Protein AF-A0A5A7S6U8-F1 (afdb_monomer)

Radius of gyration: 17.17 Å; Cα contacts (8 Å, |Δi|>4): 96; chains: 1; bounding box: 52×46×33 Å

Mean predicted aligned error: 6.45 Å

Foldseek 3Di:
DDPVLVVLVVLLVVLVVVLVVCQAVVHDDDDDVVSLVSNLVSLCVCLPPPRCQNDVVHVADHAADDDPPDDSSCSSQRSRPHHSPDHDDPPPPPPDDDDD

Secondary structure (DSSP, 8-state):
--HHHHHHHHHHHHHHHHHHHHHHTTPPP---HHHHHHHHHHHHHHHSTT-TTTSTT-SSPPPPPP-TT--HHHHHHHHTT--TT---------------

Sequence (100 aa):
MSLERVVGIHLVDMIVHRWDLAAATGRTLVVPESLLEVALPIARVITLPGSPLNGPGGVYNPPLPDEQEQAPMEALLRLLGRDPRWAATQLVSARLPSSS

Organism: NCBI:txid2495913

Solvent-accessible surface area (backbone atoms only — not comparable to full-atom values): 6119 Å² total; per-residue (Å²): 135,56,69,71,56,54,53,50,51,50,51,41,51,51,57,50,50,52,42,54,52,20,36,63,68,76,44,91,78,86,76,64,63,74,55,46,67,58,29,44,63,50,51,53,63,49,47,35,92,85,24,74,42,38,38,96,90,25,85,39,46,63,58,47,83,87,63,88,90,59,51,70,68,44,51,50,34,15,49,52,40,37,66,77,82,60,66,61,78,81,79,77,76,76,77,75,80,82,87,124

Nearest PDB structures (foldseek):
  1rq0-assembly1_C  TM=3.182E-01  e=9.130E+00  Thermotoga maritima

Structure (mmCIF, N/CA/C/O backbone):
data_AF-A0A5A7S6U8-F1
#
_entry.id   AF-A0A5A7S6U8-F1
#
loop_
_atom_site.group_PDB
_atom_site.id
_atom_site.type_symbol
_atom_site.label_atom_id
_atom_site.label_alt_id
_atom_site.label_comp_id
_atom_site.label_asym_id
_atom_site.label_entity_id
_atom_site.label_seq_id
_atom_site.pdbx_PDB_ins_code
_atom_site.Cartn_x
_atom_site.Cartn_y
_atom_site.Cartn_z
_atom_site.occupancy
_atom_site.B_iso_or_equiv
_atom_site.auth_seq_id
_atom_site.auth_comp_id
_atom_site.auth_asym_id
_atom_site.auth_atom_id
_atom_site.pdbx_PDB_model_num
ATOM 1 N N . MET A 1 1 ? 3.398 -6.259 -20.528 1.00 81.19 1 MET A N 1
ATOM 2 C CA . MET A 1 1 ? 3.215 -6.701 -19.125 1.00 81.19 1 MET A CA 1
ATOM 3 C C . MET A 1 1 ? 2.555 -8.075 -19.154 1.00 81.19 1 MET A C 1
ATOM 5 O O . MET A 1 1 ? 1.637 -8.231 -19.947 1.00 81.19 1 MET A O 1
ATOM 9 N N . SER A 1 2 ? 3.044 -9.070 -18.404 1.00 93.81 2 SER A N 1
ATOM 10 C CA . SER A 1 2 ? 2.453 -10.424 -18.390 1.00 93.81 2 SER A CA 1
ATOM 11 C C . SER A 1 2 ? 1.153 -10.467 -17.577 1.00 93.81 2 SER A C 1
ATOM 13 O O . SER A 1 2 ? 0.946 -9.614 -16.712 1.00 93.81 2 SER A O 1
ATOM 15 N N . LEU A 1 3 ? 0.300 -11.470 -17.822 1.00 96.75 3 LEU A N 1
ATOM 16 C CA . LEU A 1 3 ? -0.943 -11.682 -17.064 1.00 96.75 3 LEU A CA 1
ATOM 17 C C . LEU A 1 3 ? -0.677 -11.812 -15.561 1.00 96.75 3 LEU A C 1
ATOM 19 O O . LEU A 1 3 ? -1.314 -11.134 -14.764 1.00 96.75 3 LEU A O 1
ATOM 23 N N . GLU A 1 4 ? 0.305 -12.628 -15.181 1.00 94.69 4 GLU A N 1
ATOM 24 C CA . GLU A 1 4 ? 0.709 -12.817 -13.783 1.00 94.69 4 GLU A CA 1
ATOM 25 C C . GLU A 1 4 ? 1.046 -11.485 -13.108 1.00 94.69 4 GLU A C 1
ATOM 27 O O . GLU A 1 4 ? 0.645 -11.233 -11.975 1.00 94.69 4 GLU A O 1
ATOM 32 N N . ARG A 1 5 ? 1.722 -10.585 -13.834 1.00 93.19 5 ARG A N 1
ATOM 33 C CA . ARG A 1 5 ? 2.071 -9.262 -13.318 1.00 93.19 5 ARG A CA 1
ATOM 34 C C . ARG A 1 5 ? 0.861 -8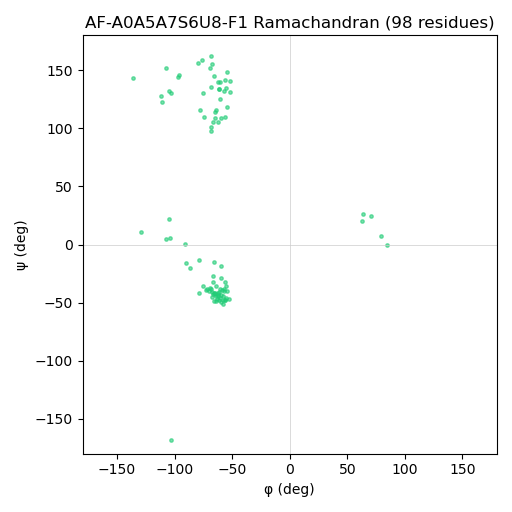.339 -13.209 1.00 93.19 5 ARG A C 1
ATOM 36 O O . ARG A 1 5 ? 0.771 -7.610 -12.230 1.00 93.19 5 ARG A O 1
ATOM 43 N N . VAL A 1 6 ? -0.070 -8.386 -14.165 1.00 96.12 6 VAL A N 1
ATOM 44 C CA . VAL A 1 6 ? -1.347 -7.652 -14.082 1.00 96.12 6 VAL A CA 1
ATOM 45 C C . VAL A 1 6 ? -2.129 -8.094 -12.845 1.00 96.12 6 VAL A C 1
ATOM 47 O O . VAL A 1 6 ? -2.558 -7.255 -12.062 1.00 96.12 6 VAL A O 1
ATOM 50 N N . VAL A 1 7 ? -2.273 -9.405 -12.643 1.00 97.62 7 VAL A N 1
ATOM 51 C CA . VAL A 1 7 ? -3.008 -9.973 -11.504 1.00 97.62 7 VAL A CA 1
ATOM 52 C C . VAL A 1 7 ? -2.317 -9.640 -10.182 1.00 97.62 7 VAL A C 1
ATOM 54 O O . VAL A 1 7 ? -2.984 -9.253 -9.227 1.00 97.62 7 VAL A O 1
ATOM 57 N N . GLY A 1 8 ? -0.986 -9.725 -10.133 1.00 97.00 8 GLY A N 1
ATOM 58 C CA . GLY A 1 8 ? -0.212 -9.362 -8.948 1.00 97.00 8 GLY A CA 1
ATOM 59 C C . GLY A 1 8 ? -0.356 -7.888 -8.563 1.00 97.00 8 GLY A C 1
ATOM 60 O O . GLY A 1 8 ? -0.560 -7.575 -7.393 1.00 97.00 8 GLY A O 1
ATOM 61 N N . ILE A 1 9 ? -0.303 -6.981 -9.542 1.00 96.56 9 ILE A N 1
ATOM 62 C CA . ILE A 1 9 ? -0.534 -5.546 -9.319 1.00 96.56 9 ILE A CA 1
ATOM 63 C C . ILE A 1 9 ? -1.973 -5.302 -8.857 1.00 96.56 9 ILE A C 1
ATOM 65 O O . ILE A 1 9 ? -2.195 -4.597 -7.879 1.00 96.56 9 ILE A O 1
ATOM 69 N N . HIS A 1 10 ? -2.946 -5.950 -9.497 1.00 97.44 10 HIS A N 1
ATOM 70 C CA . HIS A 1 10 ? -4.346 -5.824 -9.113 1.00 97.44 10 HIS A CA 1
ATOM 71 C C . HIS A 1 10 ? -4.605 -6.296 -7.672 1.00 97.44 10 HIS A C 1
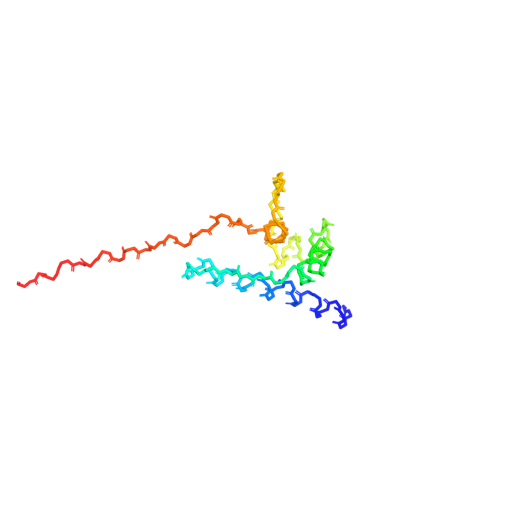ATOM 73 O O . HIS A 1 10 ? -5.367 -5.659 -6.949 1.00 97.44 10 HIS A O 1
ATOM 79 N N . LEU A 1 11 ? -3.947 -7.373 -7.222 1.00 98.00 11 LEU A N 1
ATOM 80 C CA . LEU A 1 11 ? -4.005 -7.820 -5.827 1.00 98.00 11 LEU A CA 1
ATOM 81 C C . LEU A 1 11 ? -3.529 -6.722 -4.865 1.00 98.00 11 LEU A C 1
ATOM 83 O O . LE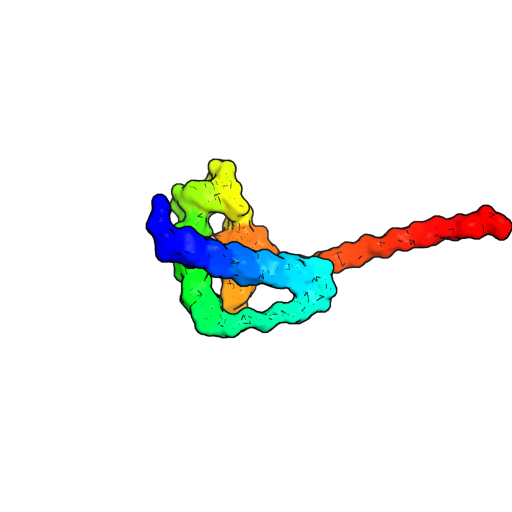U A 1 11 ? -4.214 -6.436 -3.882 1.00 98.00 11 LEU A O 1
ATOM 87 N N . VAL A 1 12 ? -2.381 -6.103 -5.160 1.00 98.25 12 VAL A N 1
ATOM 88 C CA . VAL A 1 12 ? -1.829 -4.990 -4.372 1.00 98.25 12 VAL A CA 1
ATOM 89 C C . VAL A 1 12 ? -2.830 -3.833 -4.306 1.00 98.25 12 VAL A C 1
ATOM 91 O O . VAL A 1 12 ? -3.185 -3.396 -3.209 1.00 98.25 12 VAL A O 1
ATOM 94 N N . ASP A 1 13 ? -3.349 -3.400 -5.457 1.00 97.38 13 ASP A N 1
ATOM 95 C CA . ASP A 1 13 ? -4.312 -2.298 -5.540 1.00 97.38 13 ASP A CA 1
ATOM 96 C C . ASP A 1 13 ? -5.587 -2.599 -4.741 1.00 97.38 13 ASP A C 1
ATOM 98 O O . ASP A 1 13 ? -6.077 -1.746 -4.004 1.00 97.38 13 ASP A O 1
ATOM 102 N N . MET A 1 14 ? -6.123 -3.821 -4.829 1.00 98.06 14 MET A N 1
ATOM 103 C CA . MET A 1 14 ? -7.350 -4.196 -4.119 1.00 98.06 14 MET A CA 1
ATOM 104 C C . MET A 1 14 ? -7.170 -4.252 -2.602 1.00 98.06 14 MET A C 1
ATOM 106 O O . MET A 1 14 ? -8.074 -3.840 -1.873 1.00 98.06 14 MET A O 1
ATOM 110 N N . ILE A 1 15 ? -6.025 -4.727 -2.100 1.00 98.25 15 ILE A N 1
ATOM 111 C CA . ILE A 1 15 ? -5.734 -4.696 -0.657 1.00 98.25 15 ILE A CA 1
ATOM 112 C C . ILE A 1 15 ? -5.740 -3.250 -0.159 1.00 98.25 15 ILE A C 1
ATOM 114 O O . ILE A 1 15 ? -6.377 -2.932 0.847 1.00 98.25 15 ILE A O 1
ATOM 118 N N . VAL A 1 16 ? -5.076 -2.369 -0.898 1.00 97.38 16 VAL A N 1
ATOM 119 C CA . VAL A 1 16 ? -4.909 -0.975 -0.509 1.00 97.38 16 VAL A CA 1
ATOM 120 C C . VAL A 1 16 ? -6.204 -0.176 -0.652 1.00 97.38 16 VAL A C 1
ATOM 122 O O . VAL A 1 16 ? -6.551 0.572 0.255 1.00 97.38 16 VAL A O 1
ATOM 125 N N . HIS A 1 17 ? -6.998 -0.400 -1.698 1.00 97.38 17 HIS A N 1
ATOM 126 C CA . HIS A 1 17 ? -8.314 0.232 -1.831 1.00 97.38 17 HIS A CA 1
ATOM 127 C C . HIS A 1 17 ? -9.317 -0.240 -0.778 1.00 97.38 17 HIS A C 1
ATOM 129 O O . HIS A 1 17 ? -10.152 0.541 -0.319 1.00 97.38 17 HIS A O 1
ATOM 135 N N . ARG A 1 18 ? -9.232 -1.501 -0.334 1.00 97.56 18 ARG A N 1
ATOM 136 C CA . ARG A 1 18 ? -10.016 -1.952 0.825 1.00 97.56 18 ARG A CA 1
ATOM 137 C C . ARG A 1 18 ? -9.605 -1.214 2.096 1.00 97.56 18 ARG A C 1
ATOM 139 O O . ARG A 1 18 ? -10.483 -0.915 2.903 1.00 97.56 18 ARG A O 1
ATOM 146 N N . TRP A 1 19 ? -8.319 -0.900 2.265 1.00 97.31 19 TRP A N 1
ATOM 147 C CA . TRP A 1 19 ? -7.860 -0.061 3.372 1.00 97.31 19 TRP A CA 1
ATOM 148 C C . TRP A 1 19 ? -8.350 1.378 3.236 1.00 97.31 19 TRP A C 1
ATOM 150 O O . TRP A 1 19 ? -8.909 1.889 4.201 1.00 97.31 19 TRP A O 1
ATOM 160 N N . ASP A 1 20 ? -8.254 1.980 2.044 1.00 96.50 20 ASP A N 1
ATOM 161 C CA . ASP A 1 20 ? -8.742 3.342 1.781 1.00 96.50 20 ASP A CA 1
ATOM 162 C C . ASP A 1 20 ? -10.220 3.470 2.224 1.00 96.50 20 ASP A C 1
ATOM 164 O O . ASP A 1 20 ? -10.590 4.379 2.970 1.00 96.50 20 ASP A O 1
ATOM 168 N N . LEU A 1 21 ? -11.067 2.502 1.847 1.00 96.38 21 LEU A N 1
ATOM 169 C CA . LEU A 1 21 ? -12.481 2.454 2.243 1.00 96.38 21 LEU A CA 1
ATOM 170 C C . LEU A 1 21 ? -12.685 2.228 3.746 1.00 96.38 21 LEU A C 1
ATOM 172 O O . LEU A 1 21 ? -13.566 2.844 4.352 1.00 96.38 21 LEU A O 1
ATOM 176 N N . ALA A 1 22 ? -11.913 1.327 4.353 1.00 95.62 22 ALA A N 1
ATOM 177 C CA . ALA A 1 22 ? -12.015 1.032 5.777 1.00 95.62 22 ALA A CA 1
ATOM 178 C C . ALA A 1 22 ? -11.636 2.260 6.617 1.00 95.62 22 ALA A C 1
ATOM 180 O O . ALA A 1 22 ? -12.421 2.683 7.466 1.00 95.62 22 ALA A O 1
ATOM 181 N N . ALA A 1 23 ? -10.510 2.901 6.302 1.00 94.75 23 ALA A N 1
ATOM 182 C CA . ALA A 1 23 ? -10.053 4.119 6.958 1.00 94.75 23 ALA A CA 1
ATOM 183 C C . ALA A 1 23 ? -11.048 5.276 6.766 1.00 94.75 23 ALA A C 1
ATOM 185 O O . ALA A 1 23 ? -11.383 5.974 7.724 1.00 94.75 23 ALA A O 1
ATOM 186 N N . ALA A 1 24 ? -11.603 5.437 5.557 1.00 94.81 24 ALA A N 1
ATOM 187 C CA . ALA A 1 24 ? -12.570 6.497 5.267 1.00 94.81 24 ALA A CA 1
ATOM 188 C C . ALA A 1 24 ? -13.902 6.321 6.014 1.00 94.81 24 ALA A C 1
ATOM 190 O O . ALA A 1 24 ? -14.600 7.295 6.286 1.00 94.81 24 ALA A O 1
ATOM 191 N N . THR A 1 25 ? -14.259 5.080 6.351 1.00 93.94 25 THR A N 1
ATOM 192 C CA . THR A 1 25 ? -15.510 4.741 7.046 1.00 93.94 25 THR A CA 1
ATOM 193 C C . THR A 1 25 ? -15.319 4.420 8.528 1.00 93.94 25 THR A C 1
ATOM 195 O O . THR A 1 25 ? -16.280 4.022 9.188 1.00 93.94 25 THR A O 1
ATOM 198 N N . GLY A 1 26 ? -14.104 4.585 9.064 1.00 92.19 26 GLY A N 1
ATOM 199 C CA . GLY A 1 26 ? -13.777 4.270 10.457 1.00 92.19 26 GLY A CA 1
ATOM 200 C C . GLY A 1 26 ? -13.926 2.785 10.809 1.00 92.19 26 GLY A C 1
ATOM 201 O O . GLY A 1 26 ? -14.214 2.450 11.956 1.00 92.19 26 GLY A O 1
ATOM 202 N N . ARG A 1 27 ? -13.789 1.886 9.828 1.00 92.12 27 ARG A N 1
ATOM 203 C CA . ARG A 1 27 ? -13.885 0.433 10.014 1.00 92.12 27 ARG A CA 1
ATOM 204 C C . ARG A 1 27 ? -12.503 -0.185 10.172 1.00 92.12 27 ARG A C 1
ATOM 206 O O . ARG A 1 27 ? -11.556 0.204 9.497 1.00 92.12 27 ARG A O 1
ATOM 213 N N . THR A 1 28 ? -12.418 -1.227 10.990 1.00 90.19 28 THR A N 1
ATOM 214 C CA . THR A 1 28 ? -11.220 -2.068 11.066 1.00 90.19 28 THR A CA 1
ATOM 215 C C . THR A 1 28 ? -11.143 -2.985 9.849 1.00 90.19 28 THR A C 1
ATOM 217 O O . THR A 1 28 ? -12.107 -3.684 9.527 1.00 90.19 28 THR A O 1
ATOM 220 N N . LEU A 1 29 ? -9.984 -3.017 9.192 1.00 93.56 29 LEU A N 1
ATOM 221 C CA . LEU A 1 29 ? -9.671 -3.984 8.145 1.00 93.56 29 LEU A CA 1
ATOM 222 C C . LEU A 1 29 ? -8.745 -5.066 8.702 1.00 93.56 29 LEU A C 1
ATOM 224 O O . LEU A 1 29 ? -7.704 -4.759 9.272 1.00 93.56 29 LEU A O 1
ATOM 228 N N . VAL A 1 30 ? -9.099 -6.328 8.467 1.00 93.06 30 VAL A N 1
ATOM 229 C CA . VAL A 1 30 ? -8.202 -7.469 8.674 1.00 93.06 30 VAL A CA 1
ATOM 230 C C . VAL A 1 30 ? -7.847 -8.043 7.307 1.00 93.06 30 VAL A C 1
ATOM 232 O O . VAL A 1 30 ? -8.732 -8.418 6.532 1.00 93.06 30 VAL A O 1
ATOM 235 N N . VAL A 1 31 ? -6.551 -8.093 7.009 1.00 95.62 31 VAL A N 1
ATOM 236 C CA . VAL A 1 31 ? -6.005 -8.723 5.803 1.00 95.62 31 VAL A CA 1
ATOM 237 C C . VAL A 1 31 ? -5.232 -9.969 6.237 1.00 95.62 31 VAL A C 1
ATOM 239 O O . VAL A 1 31 ? -4.392 -9.855 7.127 1.00 95.62 31 VAL A O 1
ATOM 242 N N . PRO A 1 32 ? -5.501 -11.149 5.650 1.00 96.31 32 PRO A N 1
ATOM 243 C CA . PRO A 1 32 ? -4.710 -12.345 5.916 1.00 96.31 32 PRO A CA 1
ATOM 244 C C . PRO A 1 32 ? -3.222 -12.111 5.645 1.00 96.31 32 PRO A C 1
ATOM 246 O O . PRO A 1 32 ? -2.860 -11.576 4.596 1.00 96.31 32 PRO A O 1
ATOM 249 N N . GLU A 1 33 ? -2.368 -12.557 6.563 1.00 95.25 33 GLU A N 1
ATOM 250 C CA . GLU A 1 33 ? -0.914 -12.381 6.473 1.00 95.25 33 GLU A CA 1
ATOM 251 C C . GLU A 1 33 ? -0.337 -12.982 5.187 1.00 95.25 33 GLU A C 1
ATOM 253 O O . GLU A 1 33 ? 0.439 -12.327 4.499 1.00 95.25 33 GLU A O 1
ATOM 258 N N . SER A 1 34 ? -0.833 -14.148 4.767 1.00 96.88 34 SER A N 1
ATOM 259 C CA . SER A 1 34 ? -0.415 -14.799 3.520 1.00 96.88 34 SER A CA 1
ATOM 260 C C . SER A 1 34 ? -0.655 -13.953 2.262 1.00 96.88 34 SER A C 1
ATOM 262 O O . SER A 1 34 ? 0.081 -14.072 1.285 1.00 96.88 34 SER A O 1
ATOM 264 N N . LEU A 1 35 ? -1.658 -13.065 2.257 1.00 97.50 35 LEU A N 1
ATOM 265 C CA . LEU A 1 35 ? -1.850 -12.125 1.148 1.00 97.50 35 LEU A CA 1
ATOM 266 C C . LEU A 1 35 ? -0.836 -10.981 1.197 1.00 97.50 35 LEU A C 1
ATOM 268 O O . LEU A 1 35 ? -0.384 -10.526 0.148 1.00 97.50 35 LEU A O 1
ATOM 272 N N . LEU A 1 36 ? -0.468 -10.525 2.396 1.00 97.94 36 LEU A N 1
ATOM 273 C CA . LEU A 1 36 ? 0.539 -9.479 2.587 1.00 97.94 36 LEU A CA 1
ATOM 274 C C . LEU A 1 36 ? 1.941 -9.988 2.229 1.00 97.94 36 LEU A C 1
ATOM 276 O O . LEU A 1 36 ? 2.699 -9.259 1.589 1.00 97.94 36 LEU A O 1
ATOM 280 N N . GLU A 1 37 ? 2.252 -11.247 2.547 1.00 97.38 37 GLU A N 1
ATOM 281 C CA . GLU A 1 37 ? 3.487 -11.930 2.140 1.00 97.38 37 GLU A CA 1
ATOM 282 C C . GLU A 1 37 ? 3.664 -11.950 0.614 1.00 97.38 37 GLU A C 1
ATOM 284 O O . GLU A 1 37 ? 4.770 -11.739 0.117 1.00 97.38 37 GLU A O 1
ATOM 289 N N . VAL A 1 38 ? 2.573 -12.139 -0.139 1.00 97.75 38 VAL A N 1
ATOM 290 C CA . VAL A 1 38 ? 2.584 -12.102 -1.612 1.00 97.75 38 VAL A CA 1
ATOM 291 C C . VAL A 1 38 ? 2.602 -10.666 -2.145 1.00 97.75 38 VAL A C 1
ATOM 293 O O . VAL A 1 38 ? 3.325 -10.365 -3.097 1.00 97.75 38 VAL A O 1
ATOM 296 N N . ALA A 1 39 ? 1.821 -9.763 -1.551 1.00 98.25 39 ALA A N 1
ATOM 297 C CA . ALA A 1 39 ? 1.657 -8.396 -2.039 1.00 98.25 39 ALA A CA 1
ATOM 298 C C . ALA A 1 39 ? 2.918 -7.539 -1.856 1.00 98.25 39 ALA A C 1
ATOM 300 O O . ALA A 1 39 ? 3.272 -6.763 -2.743 1.00 98.25 39 ALA A O 1
ATOM 301 N N . LEU A 1 40 ? 3.621 -7.678 -0.729 1.00 97.94 40 LEU A N 1
ATOM 302 C CA . LEU A 1 40 ? 4.759 -6.822 -0.388 1.00 97.94 40 LEU A CA 1
ATOM 303 C C . LEU A 1 40 ? 5.924 -6.895 -1.395 1.00 97.94 40 LEU A C 1
ATOM 305 O O . LEU A 1 40 ? 6.406 -5.837 -1.810 1.00 97.94 40 LEU A O 1
ATOM 309 N N . PRO A 1 41 ? 6.398 -8.079 -1.834 1.00 97.69 41 PRO A N 1
ATOM 310 C CA . PRO A 1 41 ? 7.413 -8.169 -2.883 1.00 97.69 41 PRO A CA 1
ATOM 311 C C . PRO A 1 41 ? 6.974 -7.516 -4.199 1.00 97.69 41 PRO A C 1
ATOM 313 O O . PRO A 1 41 ? 7.774 -6.842 -4.846 1.00 97.69 41 PRO A O 1
ATOM 316 N N . ILE A 1 42 ? 5.701 -7.671 -4.577 1.00 97.50 42 ILE A N 1
ATOM 317 C CA . ILE A 1 42 ? 5.147 -7.075 -5.800 1.00 97.50 42 ILE A CA 1
ATOM 318 C C . ILE A 1 42 ? 5.149 -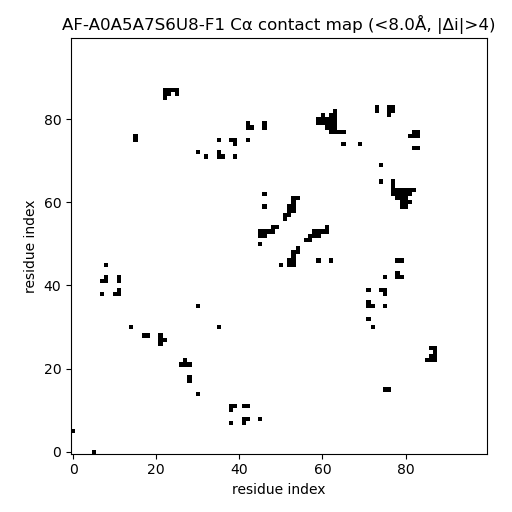5.551 -5.681 1.00 97.50 42 ILE A C 1
ATOM 320 O O . ILE A 1 42 ? 5.660 -4.877 -6.576 1.00 97.50 42 ILE A O 1
ATOM 324 N N . ALA A 1 43 ? 4.643 -5.022 -4.563 1.00 97.38 43 ALA A N 1
ATOM 325 C CA . ALA A 1 43 ? 4.624 -3.594 -4.272 1.00 97.38 43 ALA A CA 1
ATOM 326 C C . ALA A 1 43 ? 6.034 -2.997 -4.339 1.00 97.38 43 ALA A C 1
ATOM 328 O O . ALA A 1 43 ? 6.247 -2.030 -5.061 1.00 97.38 43 ALA A O 1
ATOM 329 N N . ARG A 1 44 ? 7.022 -3.634 -3.696 1.00 96.06 44 ARG A N 1
ATOM 330 C CA . ARG A 1 44 ? 8.425 -3.196 -3.760 1.00 96.06 44 ARG A CA 1
ATOM 331 C C . ARG A 1 44 ? 8.937 -3.096 -5.191 1.00 96.06 44 ARG A C 1
ATOM 333 O O . ARG A 1 44 ? 9.549 -2.097 -5.542 1.00 96.06 44 ARG A O 1
ATOM 340 N N . VAL A 1 45 ? 8.674 -4.101 -6.028 1.00 94.69 45 VAL A N 1
ATOM 341 C CA . VAL A 1 45 ? 9.127 -4.110 -7.428 1.00 94.69 45 VAL A CA 1
ATOM 342 C C . VAL A 1 45 ? 8.464 -3.002 -8.249 1.00 94.69 45 VAL A C 1
ATOM 344 O O . VAL A 1 45 ? 9.132 -2.375 -9.072 1.00 94.69 45 VAL A O 1
ATOM 347 N N . ILE A 1 46 ? 7.163 -2.761 -8.067 1.00 93.88 46 ILE A N 1
ATOM 348 C CA . ILE A 1 46 ? 6.442 -1.742 -8.844 1.00 93.88 46 ILE A CA 1
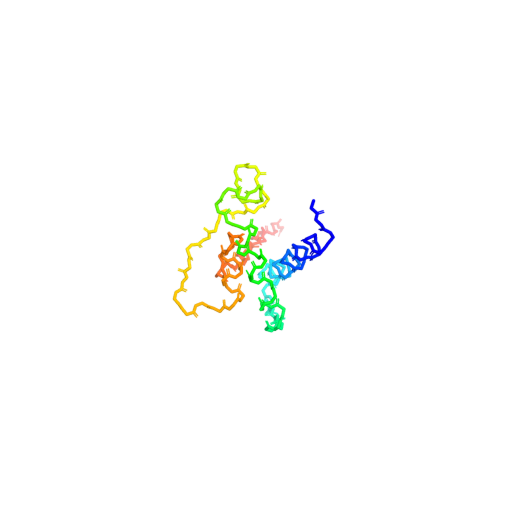ATOM 349 C C . ILE A 1 46 ? 6.683 -0.317 -8.348 1.00 93.88 46 ILE A C 1
ATOM 351 O O . ILE A 1 46 ? 6.387 0.620 -9.088 1.00 93.88 46 ILE A O 1
ATOM 355 N N . THR A 1 47 ? 7.264 -0.142 -7.160 1.00 93.56 47 THR A N 1
ATOM 356 C CA . THR A 1 47 ? 7.599 1.170 -6.590 1.00 93.56 47 THR A CA 1
ATOM 357 C C . THR A 1 47 ? 9.099 1.480 -6.576 1.00 93.56 47 THR A C 1
ATOM 359 O O . THR A 1 47 ? 9.487 2.551 -6.111 1.00 93.56 47 THR A O 1
ATOM 362 N N . LEU A 1 48 ? 9.954 0.621 -7.148 1.00 91.31 48 LEU A N 1
ATOM 363 C CA . LEU A 1 48 ? 11.384 0.918 -7.314 1.00 91.31 48 LEU A CA 1
ATOM 364 C C . LEU A 1 48 ? 11.620 2.248 -8.064 1.00 91.31 48 LEU A C 1
ATOM 366 O O . LEU A 1 48 ? 10.850 2.588 -8.972 1.00 91.31 48 LEU A O 1
ATOM 370 N N . PRO A 1 49 ? 12.719 2.970 -7.764 1.00 87.62 49 PRO A N 1
ATOM 371 C CA . PRO A 1 49 ? 13.134 4.128 -8.549 1.00 87.62 49 PRO A CA 1
ATOM 372 C C . PRO A 1 49 ? 13.230 3.795 -10.044 1.00 87.62 49 PRO A C 1
ATOM 374 O O . PRO A 1 49 ? 13.827 2.792 -10.432 1.00 87.62 49 PRO A O 1
ATOM 377 N N . GLY A 1 50 ? 12.627 4.636 -10.886 1.00 85.75 50 GLY A N 1
ATOM 378 C CA . GLY A 1 50 ? 12.562 4.418 -12.335 1.00 85.75 50 GLY A CA 1
ATOM 379 C C . GLY A 1 50 ? 11.414 3.515 -12.799 1.00 85.75 50 GLY A C 1
ATOM 380 O O . GLY A 1 50 ? 11.253 3.316 -14.002 1.00 85.75 50 GLY A O 1
ATOM 381 N N . SER A 1 51 ? 10.583 3.000 -11.886 1.00 90.56 51 SER A N 1
ATOM 382 C CA . SER A 1 51 ? 9.331 2.344 -12.266 1.00 90.56 51 SER A CA 1
ATOM 383 C C . SER A 1 51 ? 8.399 3.331 -12.984 1.00 90.56 51 SER A C 1
ATOM 385 O O . SER A 1 51 ? 8.165 4.428 -12.468 1.00 90.56 51 SER A O 1
ATOM 387 N N . PRO A 1 52 ? 7.777 2.943 -14.115 1.00 89.81 52 PRO A N 1
ATOM 388 C CA . PRO A 1 52 ? 6.781 3.780 -14.784 1.00 89.81 52 PRO A CA 1
ATOM 389 C C . PRO A 1 52 ? 5.513 3.981 -13.940 1.00 89.81 52 PRO A C 1
ATOM 391 O O . PRO A 1 52 ? 4.717 4.863 -14.237 1.00 89.81 52 PRO A O 1
ATOM 394 N N . LEU A 1 53 ? 5.313 3.173 -12.891 1.00 91.31 53 LEU A N 1
ATOM 395 C CA . LEU A 1 53 ? 4.148 3.263 -12.010 1.00 91.31 53 LEU A CA 1
ATOM 396 C C . LEU A 1 53 ? 4.360 4.210 -10.819 1.00 91.31 53 LEU A C 1
ATOM 398 O O . LEU A 1 53 ? 3.373 4.613 -10.219 1.00 91.31 53 LEU A O 1
ATOM 402 N N . ASN A 1 54 ? 5.604 4.589 -10.501 1.00 86.12 54 ASN A N 1
ATOM 403 C CA . ASN A 1 54 ? 5.959 5.399 -9.322 1.00 86.12 54 ASN A CA 1
ATOM 404 C C . ASN A 1 54 ? 6.846 6.624 -9.662 1.00 86.12 54 ASN A C 1
ATOM 406 O O . ASN A 1 54 ? 7.441 7.244 -8.784 1.00 86.12 54 ASN A O 1
ATOM 410 N N . GLY A 1 55 ? 6.997 6.941 -10.954 1.00 75.88 55 GLY A N 1
ATOM 411 C CA . GLY A 1 55 ? 7.767 8.082 -11.468 1.00 75.88 55 GLY A CA 1
ATOM 412 C C . GLY A 1 55 ? 6.887 9.260 -11.915 1.00 75.88 55 GLY A C 1
ATOM 413 O O . GLY A 1 55 ? 5.685 9.263 -11.656 1.00 75.88 55 GLY A O 1
ATOM 414 N N . PRO A 1 56 ? 7.445 10.267 -12.615 1.00 79.62 56 PRO A N 1
ATOM 415 C CA . PRO A 1 56 ? 6.663 11.368 -13.182 1.00 79.62 56 PRO A CA 1
ATOM 416 C C . PRO A 1 56 ? 5.531 10.854 -14.085 1.00 79.62 56 PRO A C 1
ATOM 418 O O . PRO A 1 56 ? 5.788 10.187 -15.085 1.00 79.62 56 PRO A O 1
ATOM 421 N N . GLY A 1 57 ? 4.280 11.152 -13.722 1.00 84.12 57 GLY A N 1
ATOM 422 C CA . GLY A 1 57 ? 3.091 10.638 -14.419 1.00 84.12 57 GLY A CA 1
ATOM 423 C C . GLY A 1 57 ? 2.702 9.195 -14.066 1.00 84.12 57 GLY A C 1
ATOM 424 O O . GLY A 1 57 ? 1.811 8.640 -14.705 1.00 84.12 57 GLY A O 1
ATOM 425 N N . GLY A 1 58 ? 3.355 8.589 -13.071 1.00 89.12 58 GLY A N 1
ATOM 426 C CA . GLY A 1 58 ? 2.989 7.296 -12.501 1.00 89.12 58 GLY A CA 1
ATOM 427 C C . GLY A 1 58 ? 1.670 7.347 -11.726 1.00 89.12 58 GLY A C 1
ATOM 428 O O . GLY A 1 58 ? 1.177 8.413 -11.360 1.00 89.12 58 GLY A O 1
ATOM 429 N N . VAL A 1 59 ? 1.089 6.170 -11.492 1.00 90.75 59 VAL A N 1
ATOM 430 C CA . VAL A 1 59 ? -0.214 6.014 -10.822 1.00 90.75 59 VAL A CA 1
ATOM 431 C C . VAL A 1 59 ? -0.103 5.958 -9.298 1.00 90.75 59 VAL A C 1
ATOM 433 O O . VAL A 1 59 ? -1.090 6.199 -8.606 1.00 90.75 59 VAL A O 1
ATOM 436 N N . TYR A 1 60 ? 1.079 5.635 -8.772 1.00 92.25 60 TYR A N 1
ATOM 437 C CA . TYR A 1 60 ? 1.343 5.590 -7.342 1.00 92.25 60 TYR A CA 1
ATOM 438 C C . TYR A 1 60 ? 1.982 6.883 -6.854 1.00 92.25 60 TYR A C 1
ATOM 440 O O . TYR A 1 60 ? 2.805 7.496 -7.535 1.00 92.25 60 TYR A O 1
ATOM 448 N N . ASN A 1 61 ? 1.597 7.270 -5.641 1.00 90.31 61 ASN A N 1
ATOM 449 C CA . ASN A 1 61 ? 2.255 8.347 -4.924 1.00 90.31 61 ASN A CA 1
ATOM 450 C C . ASN A 1 61 ? 3.663 7.908 -4.498 1.00 90.31 61 ASN A C 1
ATOM 452 O O . ASN A 1 61 ? 3.863 6.721 -4.221 1.00 90.31 61 ASN A O 1
ATOM 456 N N . PRO A 1 62 ? 4.605 8.860 -4.359 1.00 91.00 62 PRO A N 1
ATOM 457 C CA . PRO A 1 62 ? 5.937 8.566 -3.858 1.00 91.00 62 PRO A CA 1
ATOM 458 C C . PRO A 1 62 ? 5.898 7.788 -2.532 1.00 91.00 62 PRO A C 1
ATOM 460 O O . PRO A 1 62 ? 5.066 8.112 -1.675 1.00 91.00 62 PRO A O 1
ATOM 463 N N . PRO A 1 63 ? 6.798 6.809 -2.324 1.00 93.56 63 PRO A N 1
ATOM 464 C CA . PRO A 1 63 ? 6.838 6.043 -1.091 1.00 93.56 63 PRO A CA 1
ATOM 465 C C . PRO A 1 63 ? 7.109 6.953 0.106 1.00 93.56 63 PRO A C 1
ATOM 467 O O . PRO A 1 63 ? 7.941 7.861 0.037 1.00 93.56 63 PRO A O 1
ATOM 470 N N . LEU A 1 64 ? 6.427 6.686 1.216 1.00 94.44 64 LEU A N 1
ATOM 471 C CA . LEU A 1 64 ? 6.747 7.300 2.499 1.00 94.44 64 LEU A CA 1
ATOM 472 C C . LEU A 1 64 ? 7.948 6.587 3.139 1.00 94.44 64 LEU A C 1
ATOM 474 O O . LEU A 1 64 ? 8.180 5.414 2.841 1.00 94.44 64 LEU A O 1
ATOM 478 N N . PRO A 1 65 ? 8.697 7.256 4.037 1.00 93.81 65 PRO A N 1
ATOM 479 C CA . PRO A 1 65 ? 9.753 6.605 4.801 1.00 93.81 65 PRO A CA 1
ATOM 480 C C . PRO A 1 65 ? 9.223 5.401 5.582 1.00 93.81 65 PRO A C 1
ATOM 482 O O . PRO A 1 65 ? 8.119 5.458 6.141 1.00 93.81 65 PRO A O 1
ATOM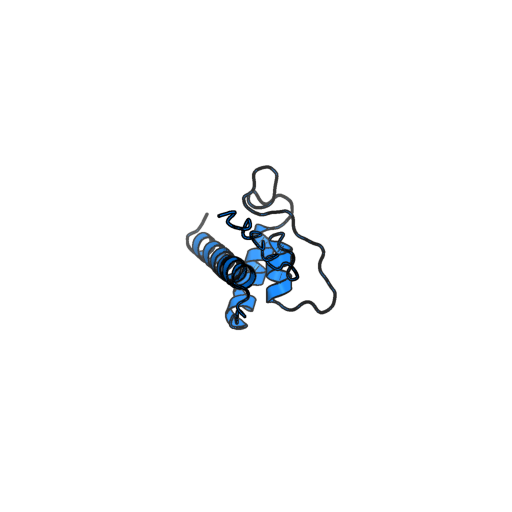 485 N N . ASP A 1 66 ? 10.035 4.348 5.633 1.00 89.94 66 ASP A N 1
ATOM 486 C CA . ASP A 1 66 ? 9.800 3.202 6.504 1.00 89.94 66 ASP A CA 1
ATOM 487 C C . ASP A 1 66 ? 9.919 3.615 7.976 1.00 89.94 66 ASP A C 1
ATOM 489 O O . ASP A 1 66 ? 10.755 4.444 8.348 1.00 89.94 66 ASP A O 1
ATOM 493 N N . GLU A 1 67 ? 9.093 3.001 8.816 1.00 90.75 67 GLU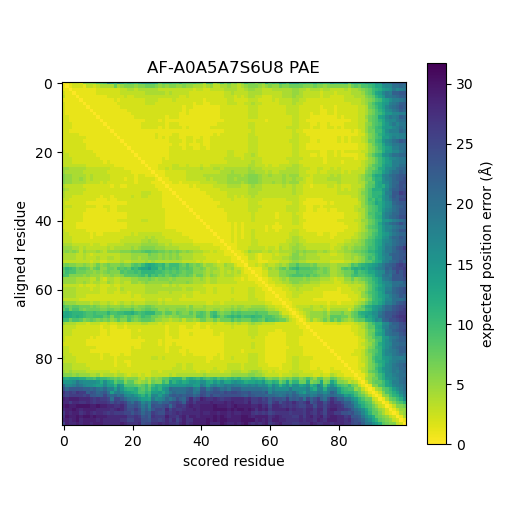 A N 1
ATOM 494 C CA . GLU A 1 67 ? 9.173 3.094 10.269 1.00 90.75 67 GLU A CA 1
ATOM 495 C C . GLU A 1 67 ? 9.690 1.782 10.865 1.00 90.75 67 GLU A C 1
ATOM 497 O O . GLU A 1 67 ? 9.539 0.689 10.310 1.00 90.75 67 GLU A O 1
ATOM 502 N N . GLN A 1 68 ? 10.347 1.901 12.015 1.00 85.44 68 GLN A N 1
ATOM 503 C CA . GLN A 1 68 ? 10.885 0.759 12.739 1.00 85.44 68 GLN A CA 1
ATOM 504 C C . GLN A 1 68 ? 9.727 -0.084 13.288 1.00 85.44 68 GLN A C 1
ATOM 506 O O . GLN A 1 68 ? 8.769 0.469 13.817 1.00 85.44 68 GLN A O 1
ATOM 511 N N . GLU A 1 69 ? 9.817 -1.409 13.149 1.00 84.44 69 GLU A N 1
ATOM 512 C CA . GLU A 1 69 ? 8.800 -2.364 13.636 1.00 84.44 69 GLU A CA 1
ATOM 513 C C . GLU A 1 69 ? 7.404 -2.220 12.991 1.00 84.44 69 GLU A C 1
ATOM 515 O O . GLU A 1 69 ? 6.419 -2.729 13.524 1.00 84.44 69 GLU A O 1
ATOM 520 N N .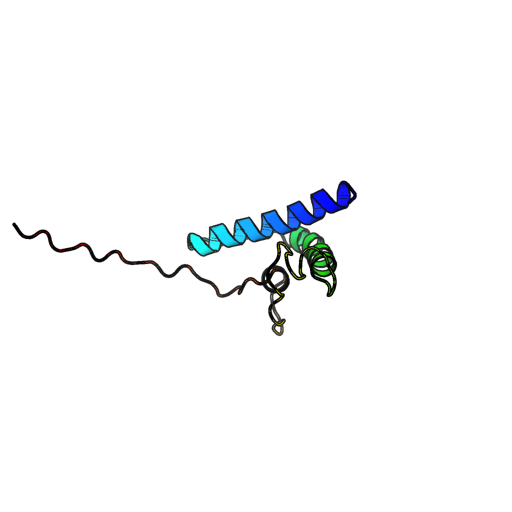 GLN A 1 70 ? 7.311 -1.585 11.815 1.00 89.50 70 GLN A N 1
ATOM 521 C CA . GLN A 1 70 ? 6.039 -1.417 11.107 1.00 89.50 70 GLN A CA 1
ATOM 522 C C . GLN A 1 70 ? 5.405 -2.756 10.700 1.00 89.50 70 GLN A C 1
ATOM 524 O O . GLN A 1 70 ? 6.078 -3.678 10.219 1.00 89.50 70 GLN A O 1
ATOM 529 N N . ALA A 1 71 ? 4.083 -2.848 10.840 1.00 93.31 71 ALA A N 1
ATOM 530 C CA . ALA A 1 71 ? 3.343 -4.043 10.448 1.00 93.31 71 ALA A CA 1
ATOM 531 C C . ALA A 1 71 ? 3.358 -4.230 8.911 1.00 93.31 71 ALA A C 1
ATOM 533 O O . ALA A 1 71 ? 3.445 -3.250 8.165 1.00 93.31 71 ALA A O 1
ATOM 534 N N . PRO A 1 72 ? 3.192 -5.460 8.381 1.00 95.69 72 PRO A N 1
ATOM 535 C CA . PRO A 1 72 ? 3.227 -5.710 6.934 1.00 95.69 72 PRO A CA 1
ATOM 536 C C . PRO A 1 72 ? 2.236 -4.863 6.116 1.00 95.69 72 PRO A C 1
ATOM 538 O O . PRO A 1 72 ? 2.558 -4.420 5.013 1.00 95.69 72 PRO A O 1
ATOM 541 N N . MET A 1 73 ? 1.045 -4.594 6.662 1.00 96.19 73 MET A N 1
ATOM 542 C CA . MET A 1 73 ? 0.063 -3.710 6.025 1.00 96.19 73 MET A CA 1
ATOM 543 C C . MET A 1 73 ? 0.544 -2.252 5.986 1.00 96.19 73 MET A C 1
ATOM 545 O O . MET A 1 73 ? 0.375 -1.579 4.975 1.00 96.19 73 MET A O 1
ATOM 549 N N . GLU A 1 74 ? 1.173 -1.765 7.055 1.00 96.25 74 GLU A N 1
ATOM 550 C CA . GLU A 1 74 ? 1.703 -0.398 7.126 1.00 96.25 74 GLU A CA 1
ATOM 551 C C . GLU A 1 74 ? 2.838 -0.197 6.122 1.00 96.25 74 GLU A C 1
ATOM 553 O O . GLU A 1 74 ? 2.840 0.789 5.386 1.00 96.25 74 GLU A O 1
ATOM 558 N N . ALA A 1 75 ? 3.738 -1.178 6.012 1.00 96.75 75 ALA A N 1
ATOM 559 C CA . ALA A 1 75 ? 4.787 -1.191 4.997 1.00 96.75 75 ALA A CA 1
ATOM 560 C C . ALA A 1 75 ? 4.205 -1.119 3.574 1.00 96.75 75 ALA A C 1
ATOM 562 O O . ALA A 1 75 ? 4.684 -0.356 2.735 1.00 96.75 75 ALA A O 1
ATOM 563 N N . LEU A 1 76 ? 3.145 -1.888 3.298 1.00 97.56 76 LEU A N 1
ATOM 564 C CA . LEU A 1 76 ? 2.478 -1.887 1.994 1.00 97.56 76 LEU A CA 1
ATOM 565 C C . LEU A 1 76 ? 1.874 -0.514 1.661 1.00 97.56 76 LEU A C 1
ATOM 567 O O . LEU A 1 76 ? 2.028 -0.026 0.542 1.00 97.56 76 LEU A O 1
ATOM 571 N N . LEU A 1 77 ? 1.212 0.119 2.631 1.00 97.00 77 LEU A N 1
ATOM 572 C CA . LEU A 1 77 ? 0.622 1.449 2.474 1.00 97.00 77 LEU A CA 1
ATOM 573 C C . LEU A 1 77 ? 1.690 2.510 2.208 1.00 97.00 77 LEU A C 1
ATOM 575 O O . LEU A 1 77 ? 1.560 3.282 1.254 1.00 97.00 77 LEU A O 1
ATOM 579 N N . ARG A 1 78 ? 2.770 2.501 2.995 1.00 96.81 78 ARG A N 1
ATOM 580 C CA . ARG A 1 78 ? 3.884 3.445 2.856 1.00 96.81 78 ARG A CA 1
ATOM 581 C C . ARG A 1 78 ? 4.572 3.322 1.506 1.00 96.81 78 ARG A C 1
ATOM 583 O O . ARG A 1 78 ? 4.825 4.350 0.883 1.00 96.81 78 ARG A O 1
ATOM 590 N N . LEU A 1 79 ? 4.778 2.101 1.000 1.00 96.44 79 LEU A N 1
ATOM 591 C CA . LEU A 1 79 ? 5.328 1.872 -0.344 1.00 96.44 79 LEU A CA 1
ATOM 592 C C . LEU A 1 79 ? 4.510 2.559 -1.443 1.00 96.44 79 LEU A C 1
ATOM 594 O O . LEU A 1 79 ? 5.079 2.983 -2.443 1.00 96.44 79 LEU A O 1
ATOM 598 N N . LEU A 1 80 ? 3.196 2.673 -1.250 1.00 95.94 80 LEU A N 1
ATOM 599 C CA . LEU A 1 80 ? 2.247 3.247 -2.207 1.00 95.94 80 LEU A CA 1
ATOM 600 C C . LEU A 1 80 ? 1.788 4.656 -1.792 1.00 95.94 80 LEU A C 1
ATOM 602 O O . LEU A 1 80 ? 0.709 5.107 -2.194 1.00 95.94 80 LEU A O 1
ATOM 606 N N . GLY A 1 81 ? 2.594 5.323 -0.960 1.00 94.44 81 GLY A N 1
ATOM 607 C CA . GLY A 1 81 ? 2.452 6.726 -0.580 1.00 94.44 81 GLY A CA 1
ATOM 608 C C . GLY A 1 81 ? 1.263 7.043 0.328 1.00 94.44 81 GLY A C 1
ATOM 609 O O . GLY A 1 81 ? 0.765 8.168 0.309 1.00 94.44 81 GLY A O 1
ATOM 610 N N . ARG A 1 82 ? 0.769 6.067 1.096 1.00 95.19 82 ARG A N 1
ATOM 611 C CA . ARG A 1 82 ? -0.329 6.240 2.061 1.00 95.19 82 ARG A CA 1
ATOM 612 C C . ARG A 1 82 ? 0.213 6.266 3.481 1.00 95.19 82 ARG A C 1
ATOM 614 O O . ARG A 1 82 ? 0.988 5.390 3.853 1.00 95.19 82 ARG A O 1
ATOM 621 N N . ASP A 1 83 ? -0.217 7.249 4.273 1.00 94.94 83 ASP A N 1
ATOM 622 C CA . ASP A 1 83 ? 0.085 7.297 5.709 1.00 94.94 83 ASP A CA 1
ATOM 623 C C . ASP A 1 83 ? -0.849 6.323 6.447 1.00 94.94 83 ASP A C 1
ATOM 625 O O . ASP A 1 83 ? -2.062 6.555 6.451 1.00 94.94 83 ASP A O 1
ATOM 629 N N . PRO A 1 84 ? -0.332 5.260 7.094 1.00 94.00 84 PRO A N 1
ATOM 630 C CA . PRO A 1 84 ? -1.160 4.302 7.828 1.00 94.00 84 PRO A CA 1
ATOM 631 C C . PRO A 1 84 ? -1.969 4.923 8.974 1.00 94.00 84 PRO A C 1
ATOM 633 O O . PRO A 1 84 ? -2.948 4.334 9.424 1.00 94.00 84 PRO A O 1
ATOM 636 N N . ARG A 1 85 ? -1.577 6.116 9.439 1.00 91.44 85 ARG A N 1
ATOM 637 C CA . ARG A 1 85 ? -2.248 6.862 10.513 1.00 91.44 85 ARG A CA 1
ATOM 638 C C . ARG A 1 85 ? -3.322 7.814 9.992 1.00 91.44 85 ARG A C 1
ATOM 640 O O . ARG A 1 85 ? -3.929 8.533 10.786 1.00 91.44 85 ARG A O 1
ATOM 647 N N . TRP A 1 86 ? -3.545 7.869 8.678 1.00 92.38 86 TRP A N 1
ATOM 648 C CA . TRP A 1 86 ? -4.612 8.684 8.114 1.00 92.38 86 TRP A CA 1
ATOM 649 C C . TRP A 1 86 ? -5.976 8.217 8.634 1.00 92.38 86 TRP A C 1
ATOM 651 O O . TRP A 1 86 ? -6.293 7.028 8.633 1.00 92.38 86 TRP A O 1
ATOM 661 N N . ALA A 1 87 ? -6.800 9.177 9.041 1.00 79.50 87 ALA A N 1
ATOM 662 C CA . ALA A 1 87 ? -8.181 8.955 9.429 1.00 79.50 87 ALA A CA 1
ATOM 663 C C . ALA A 1 87 ? -9.052 10.055 8.821 1.00 79.50 87 ALA A C 1
ATOM 665 O O . ALA A 1 87 ? -8.644 11.218 8.754 1.00 79.50 87 ALA A O 1
ATOM 666 N N . ALA A 1 88 ? -10.266 9.701 8.397 1.00 74.56 88 ALA A N 1
ATOM 667 C CA . ALA A 1 88 ? -11.219 10.692 7.924 1.00 74.56 88 ALA A CA 1
ATOM 668 C C . ALA A 1 88 ? -11.612 11.6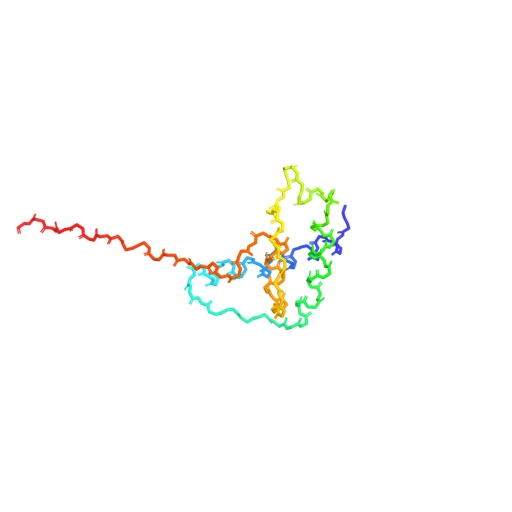34 9.072 1.00 74.56 88 ALA A C 1
ATOM 670 O O . ALA A 1 88 ? -12.275 11.233 10.031 1.00 74.56 88 ALA A O 1
ATOM 671 N N . THR A 1 89 ? -11.248 12.911 8.958 1.00 70.25 89 THR A N 1
ATOM 672 C CA . THR A 1 89 ? -11.816 13.961 9.806 1.00 70.25 89 THR A CA 1
ATOM 673 C C . THR A 1 89 ? -13.308 14.059 9.500 1.00 70.25 89 THR A C 1
ATOM 675 O O . THR A 1 89 ? -13.687 14.404 8.380 1.00 70.25 89 THR A O 1
ATOM 678 N N . GLN A 1 90 ? -14.174 13.762 10.474 1.00 58.97 90 GLN A N 1
ATOM 679 C CA . GLN A 1 90 ? -15.610 13.952 10.282 1.00 58.97 90 GLN A CA 1
ATOM 680 C C . GLN A 1 90 ? -15.907 15.445 10.114 1.00 58.97 90 GLN A C 1
ATOM 682 O O . GLN A 1 90 ? -15.811 16.221 11.064 1.00 58.97 90 GLN A O 1
ATOM 687 N N . LEU A 1 91 ? -16.270 15.855 8.897 1.00 61.16 91 LEU A N 1
ATOM 688 C CA . LEU A 1 91 ? -16.812 17.185 8.647 1.00 61.16 91 LEU A CA 1
ATOM 689 C C . LEU A 1 91 ? -18.189 17.263 9.312 1.00 61.16 91 LEU A C 1
ATOM 691 O O . LEU A 1 91 ? -19.190 16.806 8.760 1.00 61.16 91 LEU A O 1
ATOM 695 N N . VAL A 1 92 ? -18.246 17.837 10.513 1.00 54.81 92 VAL A N 1
ATOM 696 C CA . VAL A 1 92 ? -19.518 18.218 11.125 1.00 54.81 92 VAL A CA 1
ATOM 697 C C . VAL A 1 92 ? -20.075 19.371 10.297 1.00 54.81 92 VAL A C 1
ATOM 699 O O . VAL A 1 92 ? -19.632 20.511 10.421 1.00 54.81 92 VAL A O 1
ATOM 702 N N . SER A 1 93 ? -21.044 19.083 9.425 1.00 57.47 93 SER A N 1
ATOM 703 C CA . SER A 1 93 ? -21.880 20.135 8.855 1.00 57.47 93 SER A CA 1
ATOM 704 C C . SER A 1 93 ? -22.625 20.780 10.020 1.00 57.47 93 SER A C 1
ATOM 706 O O . SER A 1 93 ? -23.512 20.168 10.620 1.00 57.47 93 SER A O 1
ATOM 708 N N . ALA A 1 94 ? -22.203 21.987 10.401 1.00 50.31 94 ALA A N 1
ATOM 709 C CA . ALA A 1 94 ? -22.940 22.804 11.344 1.00 50.31 94 ALA A CA 1
ATOM 710 C C . ALA A 1 94 ? -24.349 22.985 10.773 1.00 50.31 94 ALA A C 1
ATOM 712 O O . ALA A 1 94 ? -24.544 23.634 9.745 1.00 50.31 94 ALA A O 1
ATOM 713 N N . ARG A 1 95 ? -25.330 22.351 11.417 1.00 54.88 95 ARG A N 1
ATOM 714 C CA . ARG A 1 95 ? -26.743 22.549 11.118 1.00 54.88 95 ARG A CA 1
ATOM 715 C C . ARG A 1 95 ? -27.007 24.039 11.357 1.00 54.88 95 ARG A C 1
ATOM 717 O O . ARG A 1 95 ? -26.933 24.481 12.502 1.00 54.88 95 ARG A O 1
ATOM 724 N N . LEU A 1 96 ? -27.218 24.824 10.298 1.00 56.97 96 LEU A N 1
ATOM 725 C CA . LEU A 1 96 ? -27.619 26.222 10.458 1.00 56.97 96 LEU A CA 1
ATOM 726 C C . LEU A 1 96 ? -28.911 26.239 11.290 1.00 56.97 96 LEU A C 1
ATOM 728 O O . LEU A 1 96 ? -29.811 25.444 10.995 1.00 56.97 96 LEU A O 1
ATOM 732 N N . PRO A 1 97 ? -29.017 27.077 12.336 1.00 52.12 97 PRO A N 1
ATOM 733 C CA . PRO A 1 97 ? -30.258 27.187 13.083 1.00 52.12 97 PRO A CA 1
ATOM 734 C C . PRO A 1 97 ? -31.362 27.651 12.130 1.00 52.12 97 PRO A C 1
ATOM 736 O O . PRO A 1 97 ? -31.224 28.668 11.450 1.00 52.12 97 PRO A O 1
ATOM 739 N N . SER A 1 98 ? -32.452 26.887 12.063 1.00 58.78 98 SER A N 1
ATOM 740 C CA . SER A 1 98 ? -33.673 27.311 11.388 1.00 58.78 98 SER A CA 1
ATOM 741 C C . SER A 1 98 ? -34.257 28.482 12.169 1.00 58.78 98 SER A C 1
ATOM 743 O O . SER A 1 98 ? -34.798 28.295 13.256 1.00 58.78 98 SER A O 1
ATOM 745 N N . SER A 1 99 ? -34.124 29.692 11.640 1.00 62.94 99 SER A N 1
ATOM 746 C CA . SER A 1 99 ? -34.874 30.846 12.121 1.00 62.94 99 SER A CA 1
ATOM 747 C C . SER A 1 99 ? -36.318 30.736 11.633 1.00 62.94 99 SER A C 1
ATOM 749 O O . SER A 1 99 ? -36.583 30.874 10.437 1.00 62.94 99 SER A O 1
ATOM 751 N N . SER A 1 100 ? -37.242 30.468 12.550 1.00 61.03 100 SER A N 1
ATOM 752 C CA . SER A 1 100 ? -38.676 30.756 12.437 1.00 61.03 100 SER A CA 1
ATOM 753 C C . SER A 1 100 ? -39.214 31.055 13.826 1.00 61.03 100 SER A C 1
ATOM 755 O O . SER A 1 100 ? -38.824 30.316 14.757 1.00 61.03 100 SER A O 1
#

pLDDT: mean 89.14, std 12.47, range [50.31, 98.25]